Protein AF-A0A7W0XYF0-F1 (afdb_monomer)

Foldseek 3Di:
DWDFQDPFPQFPTKTWDFDDDPVQTEIEIETEGPLADDPVVRVVVCCVRVQVVQPVVVDPDRHHYDYHYDHPPHRPPPPD

Sequence (80 aa):
MARDVLDVRGVGRSAAHIDGPPEDRRLRIAVVLDGREPVGRVHRDILATAVAHARTAMGERPLPIRVELDVPAEPRRDLR

Secondary structure (DSSP, 8-state):
--B-----TTEEEEEEEEES-GGG-EEEEEEEE-SSS-HHHHHHHHHHHHHHHHHHHHTTS---EEEEEE--SS------

Radius of gyration: 13.85 Å; Cα contacts (8 Å, |Δi|>4): 123; chains: 1; bounding box: 27×32×38 Å

Mean predicted aligned error: 7.37 Å

Structure (mmCIF, N/CA/C/O backbone):
data_AF-A0A7W0XYF0-F1
#
_entry.id   AF-A0A7W0XYF0-F1
#
loop_
_atom_site.group_PDB
_atom_site.id
_atom_site.type_symbol
_atom_site.label_atom_id
_atom_site.label_alt_id
_atom_site.label_comp_id
_atom_site.label_asym_id
_atom_site.label_entity_id
_atom_site.label_seq_id
_atom_site.pdbx_PDB_ins_code
_atom_site.Cartn_x
_atom_site.Cartn_y
_atom_site.Cartn_z
_atom_site.occupancy
_atom_site.B_iso_or_equiv
_atom_site.auth_seq_id
_atom_site.auth_comp_id
_atom_site.auth_asym_id
_atom_site.auth_atom_id
_atom_site.pdbx_PDB_model_num
ATOM 1 N N . MET A 1 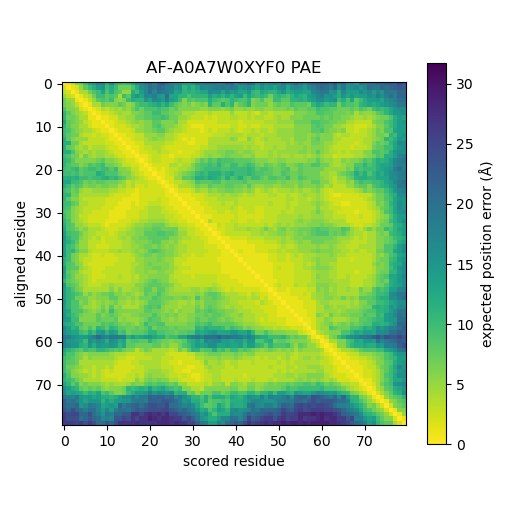1 ? 10.630 5.709 12.439 1.00 44.41 1 MET A N 1
ATOM 2 C CA . MET A 1 1 ? 11.273 4.449 12.000 1.00 44.41 1 MET A CA 1
ATOM 3 C C . MET A 1 1 ? 10.388 3.805 10.946 1.00 44.41 1 MET A C 1
ATOM 5 O O . MET A 1 1 ? 9.210 3.636 11.224 1.00 44.41 1 MET A O 1
ATOM 9 N N . ALA A 1 2 ? 10.919 3.502 9.759 1.00 49.12 2 ALA A N 1
ATOM 10 C CA . ALA A 1 2 ? 10.228 2.682 8.761 1.00 49.12 2 ALA A CA 1
ATOM 11 C C . ALA A 1 2 ? 10.351 1.206 9.164 1.00 49.12 2 ALA A C 1
ATOM 13 O O . ALA A 1 2 ? 11.435 0.781 9.565 1.00 49.12 2 ALA A O 1
ATOM 14 N N . ARG A 1 3 ? 9.266 0.437 9.082 1.00 56.00 3 ARG A N 1
ATOM 15 C CA . ARG A 1 3 ? 9.304 -1.028 9.183 1.00 56.00 3 ARG A CA 1
ATOM 16 C C . ARG A 1 3 ? 8.937 -1.608 7.825 1.00 56.00 3 ARG A C 1
ATOM 18 O O . ARG A 1 3 ? 8.016 -1.091 7.193 1.00 56.00 3 ARG A O 1
ATOM 25 N N . ASP A 1 4 ? 9.652 -2.647 7.411 1.00 62.72 4 ASP A N 1
ATOM 26 C CA . ASP A 1 4 ? 9.216 -3.489 6.300 1.00 62.72 4 ASP A CA 1
ATOM 27 C C . ASP A 1 4 ? 7.992 -4.282 6.768 1.00 62.72 4 ASP A C 1
ATOM 29 O O . ASP A 1 4 ? 7.990 -4.820 7.878 1.00 62.72 4 ASP A O 1
ATOM 33 N N . VAL A 1 5 ? 6.914 -4.243 5.992 1.00 68.06 5 VAL A N 1
ATOM 34 C CA . VAL A 1 5 ? 5.576 -4.652 6.451 1.00 68.06 5 VAL A CA 1
ATOM 35 C C . VAL A 1 5 ? 4.835 -5.554 5.468 1.00 68.06 5 VAL A C 1
ATOM 37 O O . VAL A 1 5 ? 3.774 -6.061 5.826 1.00 68.06 5 VAL A O 1
ATOM 40 N N . LEU A 1 6 ? 5.351 -5.761 4.252 1.00 76.00 6 LEU A N 1
ATOM 41 C CA . LEU A 1 6 ? 4.690 -6.565 3.223 1.00 76.00 6 LEU A CA 1
ATOM 42 C C . LEU A 1 6 ? 5.598 -7.679 2.714 1.00 76.00 6 LEU A C 1
ATOM 44 O O . LEU A 1 6 ? 6.630 -7.414 2.109 1.00 76.00 6 LEU A O 1
ATOM 48 N N . ASP A 1 7 ? 5.135 -8.915 2.878 1.00 79.88 7 ASP A N 1
ATOM 49 C CA . ASP A 1 7 ? 5.712 -10.106 2.255 1.00 79.88 7 ASP A CA 1
ATOM 50 C C . ASP A 1 7 ? 4.830 -10.531 1.068 1.00 79.88 7 ASP A C 1
ATOM 52 O O . ASP A 1 7 ? 4.028 -11.461 1.142 1.00 79.88 7 ASP A O 1
ATOM 56 N N . VAL A 1 8 ? 4.883 -9.743 -0.013 1.00 82.06 8 VAL A N 1
ATOM 57 C CA . VAL A 1 8 ? 4.093 -9.955 -1.237 1.00 82.06 8 VAL A CA 1
ATOM 58 C C . VAL A 1 8 ? 5.039 -10.113 -2.423 1.00 82.06 8 VAL A C 1
ATOM 60 O O . VAL A 1 8 ? 5.917 -9.283 -2.654 1.00 82.06 8 VAL A O 1
ATOM 63 N N . ARG A 1 9 ? 4.839 -11.159 -3.230 1.00 83.50 9 ARG A N 1
ATOM 64 C CA . ARG A 1 9 ? 5.629 -11.390 -4.447 1.00 83.50 9 ARG A CA 1
ATOM 65 C C . ARG A 1 9 ? 5.513 -10.195 -5.405 1.00 83.50 9 ARG A C 1
ATOM 67 O O . ARG A 1 9 ? 4.407 -9.768 -5.726 1.00 83.50 9 ARG A O 1
ATOM 74 N N . GLY A 1 10 ? 6.648 -9.690 -5.886 1.00 83.50 10 GLY A N 1
ATOM 75 C CA . GLY A 1 10 ? 6.716 -8.493 -6.732 1.00 83.50 10 GLY A CA 1
ATOM 76 C C . GLY A 1 10 ? 6.989 -7.193 -5.963 1.00 83.50 10 GLY A C 1
ATOM 77 O O . GLY A 1 10 ? 7.170 -6.141 -6.580 1.00 83.50 10 GLY A O 1
ATOM 78 N N . VAL A 1 11 ? 7.035 -7.248 -4.627 1.00 85.62 11 VAL A N 1
ATOM 79 C CA . VAL A 1 11 ? 7.489 -6.148 -3.766 1.00 85.62 11 VAL A CA 1
ATOM 80 C C . VAL A 1 11 ? 8.985 -6.295 -3.508 1.00 85.62 11 VAL A C 1
ATOM 82 O O . VAL A 1 11 ? 9.438 -7.319 -3.010 1.00 85.62 11 VAL A O 1
ATOM 85 N N . GLY A 1 12 ? 9.755 -5.258 -3.837 1.00 84.94 12 GLY A N 1
ATOM 86 C CA . GLY A 1 12 ? 11.182 -5.194 -3.519 1.00 84.94 12 GLY A CA 1
ATOM 87 C C . GLY A 1 12 ? 11.462 -4.545 -2.162 1.00 84.94 12 GLY A C 1
ATOM 88 O O . GLY A 1 12 ? 12.370 -4.963 -1.449 1.00 84.94 12 GLY A O 1
ATOM 89 N N . ARG A 1 13 ? 10.695 -3.509 -1.801 1.00 85.12 13 ARG A N 1
ATOM 90 C CA . ARG A 1 13 ? 10.777 -2.840 -0.495 1.00 85.12 13 ARG A CA 1
ATOM 91 C C . ARG A 1 13 ? 9.417 -2.279 -0.109 1.00 85.12 13 ARG A C 1
ATOM 93 O O . ARG A 1 13 ? 8.719 -1.731 -0.961 1.00 85.12 13 ARG A O 1
ATOM 100 N N . SER A 1 14 ? 9.086 -2.324 1.177 1.00 87.25 14 SER A N 1
ATOM 101 C CA . SER A 1 14 ? 7.924 -1.621 1.714 1.00 87.25 14 SER A CA 1
ATOM 102 C C . SER A 1 14 ? 8.270 -0.793 2.952 1.00 87.25 14 SER A C 1
ATOM 104 O O . SER A 1 14 ? 9.258 -1.047 3.642 1.00 87.25 14 SER A O 1
ATOM 106 N N . ALA A 1 15 ? 7.473 0.240 3.212 1.00 85.56 15 ALA A N 1
ATOM 107 C CA . ALA A 1 15 ? 7.568 1.056 4.413 1.00 85.56 15 ALA A CA 1
ATOM 108 C C . ALA A 1 15 ? 6.183 1.566 4.823 1.00 85.56 15 ALA A C 1
ATOM 110 O O . ALA A 1 15 ? 5.412 2.018 3.976 1.00 85.56 15 ALA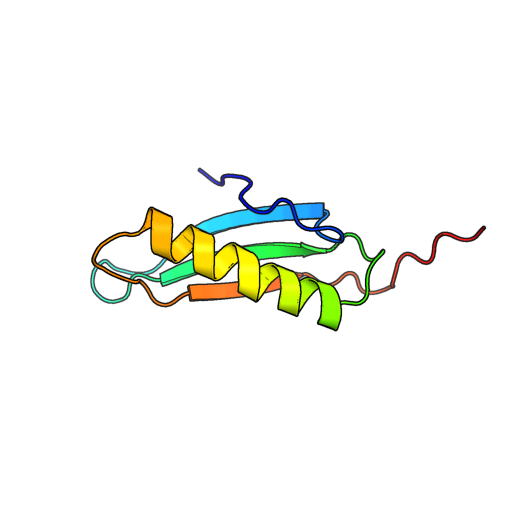 A O 1
ATOM 111 N N . ALA A 1 16 ? 5.883 1.535 6.123 1.00 84.44 16 ALA A N 1
ATOM 112 C CA . ALA A 1 16 ? 4.659 2.104 6.686 1.00 84.44 16 ALA A CA 1
ATOM 113 C C . ALA A 1 16 ? 4.945 3.247 7.668 1.00 84.44 16 ALA A C 1
ATOM 115 O O . ALA A 1 16 ? 5.832 3.144 8.521 1.00 84.44 16 ALA A O 1
ATOM 116 N N . HIS A 1 17 ? 4.148 4.311 7.564 1.00 85.62 17 HIS A N 1
ATOM 117 C CA . HIS A 1 17 ? 4.245 5.525 8.371 1.00 85.62 17 HIS A CA 1
ATOM 118 C C . HIS A 1 17 ? 2.858 6.075 8.704 1.00 85.62 17 HIS A C 1
ATOM 120 O O . HIS A 1 17 ? 1.923 5.939 7.918 1.00 85.62 17 HIS A O 1
ATOM 126 N N . ILE A 1 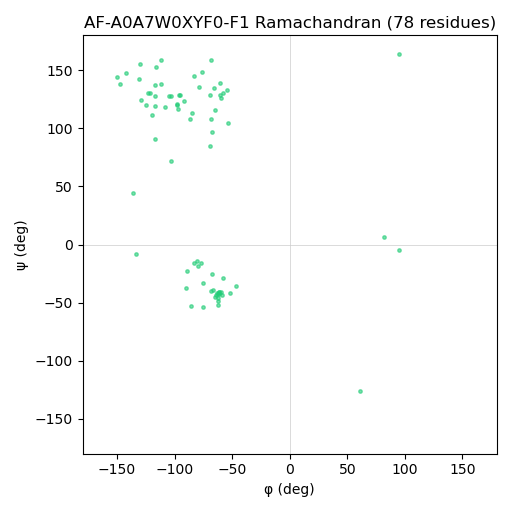18 ? 2.724 6.700 9.873 1.00 85.38 18 ILE A N 1
ATOM 127 C CA . ILE A 1 18 ? 1.542 7.499 10.204 1.00 85.38 18 ILE A CA 1
ATOM 128 C C . ILE A 1 18 ? 1.894 8.949 9.900 1.00 85.38 18 ILE A C 1
ATOM 130 O O . ILE A 1 18 ? 2.784 9.506 10.543 1.00 85.38 18 ILE A O 1
ATOM 134 N N . ASP A 1 19 ? 1.176 9.532 8.949 1.00 84.31 19 ASP A N 1
ATOM 135 C CA . ASP A 1 19 ? 1.356 10.912 8.511 1.00 84.31 19 ASP A CA 1
ATOM 136 C C . ASP A 1 19 ? 0.134 11.752 8.910 1.00 84.31 19 ASP A C 1
ATOM 138 O O . ASP A 1 19 ? -0.963 11.227 9.118 1.00 84.31 19 ASP A O 1
ATOM 142 N N . GLY A 1 20 ? 0.322 13.070 8.979 1.00 82.62 20 GLY A N 1
ATOM 143 C CA . GLY A 1 20 ? -0.740 14.035 9.270 1.00 82.62 20 GLY A CA 1
ATOM 144 C C . GL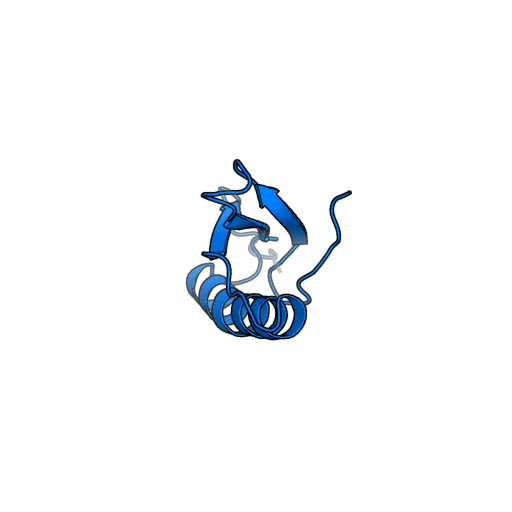Y A 1 20 ? -0.858 14.433 10.749 1.00 82.62 20 GLY A C 1
ATOM 145 O O . GLY A 1 20 ? -0.282 13.788 11.635 1.00 82.62 20 GLY A O 1
ATOM 146 N N . PRO A 1 21 ? -1.579 15.535 11.029 1.00 81.25 21 PRO A N 1
ATOM 147 C CA . PRO A 1 21 ? -1.843 15.990 12.390 1.00 81.25 21 PRO A CA 1
ATOM 148 C C . PRO A 1 21 ? -2.789 15.013 13.118 1.00 81.25 21 PRO A C 1
ATOM 150 O O . PRO A 1 21 ? -3.483 14.243 12.455 1.00 81.25 21 PRO A O 1
ATOM 153 N N . PRO A 1 22 ? -2.826 14.995 14.467 1.00 80.19 22 PRO A N 1
ATOM 154 C CA . PRO A 1 22 ? -3.635 14.060 15.265 1.00 80.19 22 PRO A CA 1
ATOM 155 C C . PRO A 1 22 ? -5.095 13.878 14.816 1.00 80.19 22 PRO A C 1
ATOM 157 O O . PRO A 1 22 ? -5.617 12.767 14.897 1.00 80.19 22 PRO A O 1
ATOM 160 N N . GLU A 1 23 ? -5.721 14.943 14.328 1.00 81.25 23 GLU A N 1
ATOM 161 C CA . GLU A 1 23 ? -7.102 15.016 13.849 1.00 81.25 23 GLU A CA 1
ATOM 162 C C . GLU A 1 23 ? -7.332 14.475 12.421 1.00 81.25 23 GLU A C 1
ATOM 164 O O . GLU A 1 23 ? -8.464 14.133 12.090 1.00 81.25 23 GLU A O 1
ATOM 169 N N . ASP A 1 24 ? -6.285 14.339 11.598 1.00 83.62 24 ASP A N 1
ATOM 170 C CA . ASP A 1 24 ? -6.336 13.784 10.228 1.00 83.62 24 ASP A CA 1
ATOM 171 C C . ASP A 1 24 ? -5.166 12.815 9.995 1.00 83.62 24 ASP A C 1
ATOM 173 O O . ASP A 1 24 ? -4.454 12.860 8.987 1.00 83.62 24 ASP A O 1
ATOM 177 N N . ARG A 1 25 ? -4.916 11.944 10.979 1.00 82.25 25 ARG A N 1
ATOM 178 C CA . ARG A 1 25 ? -3.881 10.914 10.855 1.00 82.25 25 ARG A CA 1
ATOM 179 C C . ARG A 1 25 ? -4.260 9.911 9.778 1.00 82.25 25 ARG A C 1
ATOM 181 O O . ARG A 1 25 ? -5.374 9.391 9.758 1.00 82.25 25 ARG A O 1
ATOM 188 N N . ARG A 1 26 ? -3.293 9.568 8.932 1.00 86.88 26 ARG A N 1
ATOM 189 C CA . ARG A 1 26 ? -3.444 8.571 7.868 1.00 86.88 26 ARG A CA 1
ATOM 190 C C . ARG A 1 26 ? -2.296 7.584 7.917 1.00 86.88 26 ARG A C 1
ATOM 192 O O . ARG A 1 26 ? -1.153 7.963 8.165 1.00 86.88 26 ARG A O 1
ATOM 199 N N . LEU 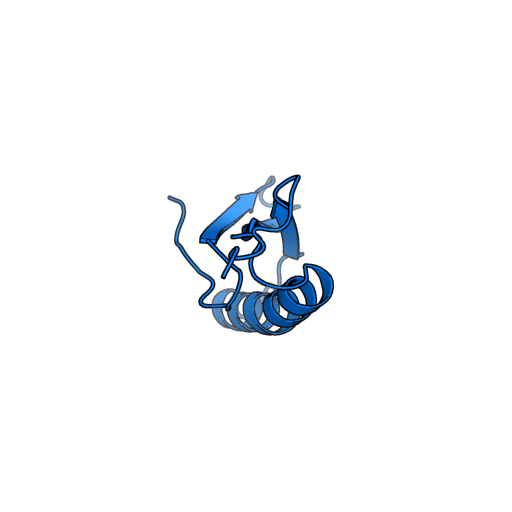A 1 27 ? -2.593 6.318 7.649 1.00 85.19 27 LEU A N 1
ATOM 200 C CA . LEU A 1 27 ? -1.560 5.312 7.452 1.00 85.19 27 LEU A CA 1
ATOM 201 C C . LEU A 1 27 ? -1.101 5.367 5.993 1.00 85.19 27 LEU A C 1
ATOM 203 O O . LEU A 1 27 ? -1.864 5.028 5.086 1.00 85.19 27 LEU A O 1
ATOM 207 N N . ARG A 1 28 ? 0.144 5.781 5.767 1.00 87.12 28 ARG A N 1
ATOM 208 C CA . ARG A 1 28 ? 0.796 5.737 4.460 1.00 87.12 28 ARG A CA 1
ATOM 209 C C . ARG A 1 28 ? 1.641 4.478 4.352 1.00 87.12 28 ARG A C 1
ATOM 211 O O . ARG A 1 28 ? 2.475 4.211 5.216 1.00 87.12 28 ARG A O 1
ATOM 218 N N . ILE A 1 29 ? 1.443 3.733 3.272 1.00 86.31 29 ILE A N 1
ATOM 219 C CA . ILE A 1 29 ? 2.238 2.555 2.929 1.00 86.31 29 ILE A CA 1
ATOM 220 C C . ILE A 1 29 ? 2.890 2.821 1.577 1.00 86.31 29 ILE A C 1
ATOM 222 O O . ILE A 1 29 ? 2.199 2.916 0.563 1.00 86.31 29 ILE A O 1
ATOM 226 N N . ALA A 1 30 ? 4.209 2.975 1.578 1.00 88.19 30 ALA A N 1
ATOM 227 C CA . ALA A 1 30 ? 5.011 3.136 0.375 1.00 88.19 30 ALA A CA 1
ATOM 228 C C . ALA A 1 30 ? 5.571 1.774 -0.037 1.00 88.19 30 ALA A C 1
ATOM 230 O O . ALA A 1 30 ? 6.165 1.072 0.785 1.00 88.19 30 ALA A O 1
ATOM 231 N N . VAL A 1 31 ? 5.383 1.401 -1.301 1.00 88.81 31 VAL A N 1
ATOM 232 C CA . VAL A 1 31 ? 5.828 0.114 -1.835 1.00 88.81 31 VAL A CA 1
ATOM 233 C C . VAL A 1 31 ? 6.615 0.333 -3.115 1.00 88.81 31 VAL A C 1
ATOM 235 O O . VAL A 1 31 ? 6.109 0.921 -4.064 1.00 88.81 31 VAL A O 1
ATOM 238 N N . VAL A 1 32 ? 7.841 -0.178 -3.146 1.00 89.50 32 VAL A N 1
ATOM 239 C CA . VAL A 1 32 ? 8.687 -0.216 -4.339 1.00 89.50 32 VAL A CA 1
ATOM 240 C C . VAL A 1 32 ? 8.559 -1.594 -4.968 1.00 89.50 32 VAL A C 1
ATOM 242 O O . VAL A 1 32 ? 8.851 -2.606 -4.320 1.00 89.50 32 VAL A O 1
ATOM 245 N N . LEU A 1 33 ? 8.117 -1.637 -6.223 1.00 88.69 33 LEU A N 1
ATOM 246 C CA . LEU A 1 33 ? 7.949 -2.885 -6.963 1.00 88.69 33 LEU A CA 1
ATOM 247 C C . LEU A 1 33 ? 9.275 -3.341 -7.585 1.00 88.69 33 LEU A C 1
ATOM 249 O O . LEU A 1 33 ? 10.079 -2.528 -8.035 1.00 88.69 33 LEU A O 1
ATOM 253 N N . ASP A 1 34 ? 9.502 -4.653 -7.647 1.00 86.62 34 ASP A N 1
ATOM 254 C CA . ASP A 1 34 ? 10.722 -5.225 -8.241 1.00 86.62 34 ASP A CA 1
ATOM 255 C C . ASP A 1 34 ? 10.685 -5.295 -9.785 1.00 86.62 34 ASP A C 1
ATOM 257 O O . ASP A 1 34 ? 11.725 -5.472 -10.431 1.00 86.62 34 ASP A O 1
ATOM 261 N N . GLY A 1 35 ? 9.493 -5.117 -10.367 1.00 84.69 35 GLY A N 1
ATOM 262 C CA . GLY A 1 35 ? 9.226 -5.141 -11.805 1.00 84.69 35 GLY A CA 1
ATOM 263 C C . GLY A 1 35 ? 9.065 -6.538 -12.416 1.00 84.69 35 GLY A C 1
ATOM 264 O O . GLY A 1 35 ? 8.974 -6.632 -13.639 1.00 84.69 35 GLY A O 1
ATOM 265 N N . ARG A 1 36 ? 9.041 -7.607 -11.608 1.00 86.06 36 ARG A N 1
ATOM 266 C CA . ARG A 1 36 ? 8.952 -9.009 -12.066 1.00 86.06 36 ARG A CA 1
ATOM 267 C C . ARG A 1 36 ? 7.521 -9.511 -12.228 1.00 86.06 36 ARG A C 1
ATOM 269 O O . ARG A 1 36 ? 7.276 -10.457 -12.970 1.00 86.06 36 ARG A O 1
ATOM 276 N N . GLU A 1 37 ? 6.576 -8.882 -11.537 1.00 85.50 37 GLU A N 1
ATOM 277 C CA . GLU A 1 37 ? 5.158 -9.237 -11.566 1.00 85.50 37 GLU A CA 1
ATOM 278 C C . GLU A 1 37 ? 4.307 -8.095 -12.153 1.00 85.50 37 GLU A C 1
ATOM 280 O O . GLU A 1 37 ? 4.666 -6.920 -12.030 1.00 85.50 37 GLU A O 1
ATOM 285 N N . PRO A 1 38 ? 3.145 -8.396 -12.766 1.00 84.62 38 PRO A N 1
ATOM 286 C CA . PRO A 1 38 ? 2.240 -7.365 -13.262 1.00 84.62 38 PRO A CA 1
ATOM 287 C C . PRO A 1 38 ? 1.738 -6.454 -12.134 1.00 84.62 38 PRO A C 1
ATOM 289 O O . PRO A 1 38 ? 1.155 -6.934 -11.161 1.00 84.62 38 PRO A O 1
ATOM 292 N N . VAL A 1 39 ? 1.854 -5.134 -12.309 1.00 84.38 39 VAL A N 1
ATOM 293 C CA . VAL A 1 39 ? 1.444 -4.122 -11.310 1.00 84.38 39 VAL A CA 1
ATOM 294 C C . VAL A 1 39 ? 0.010 -4.338 -10.820 1.00 84.38 39 VAL A C 1
ATOM 296 O O . VAL A 1 39 ? -0.248 -4.274 -9.625 1.00 84.38 39 VAL A O 1
ATOM 299 N N . GLY A 1 40 ? -0.930 -4.662 -11.716 1.00 86.00 40 GLY A N 1
ATOM 300 C CA . GLY A 1 40 ? -2.331 -4.894 -11.342 1.00 86.00 40 GLY A CA 1
ATOM 301 C C . GLY A 1 40 ? -2.566 -6.143 -10.479 1.00 86.00 40 GLY A C 1
ATOM 302 O O . GLY A 1 40 ? -3.548 -6.199 -9.736 1.00 86.00 40 GLY A O 1
ATOM 303 N N . ARG A 1 41 ? -1.681 -7.147 -10.557 1.00 86.38 41 ARG A N 1
ATOM 304 C CA . ARG A 1 41 ? -1.692 -8.308 -9.653 1.00 86.38 41 ARG A CA 1
ATOM 305 C C . ARG A 1 41 ? -1.140 -7.898 -8.292 1.00 86.38 41 ARG A C 1
ATOM 307 O O . ARG A 1 41 ? -1.843 -8.033 -7.298 1.00 86.38 41 ARG A O 1
ATOM 314 N N . VAL A 1 42 ? 0.059 -7.315 -8.280 1.00 87.12 42 VAL A N 1
ATOM 315 C CA . VAL A 1 42 ? 0.741 -6.908 -7.045 1.00 87.12 42 VAL A CA 1
ATOM 316 C C . VAL A 1 42 ? -0.095 -5.892 -6.262 1.00 87.12 42 VAL A C 1
ATOM 318 O O . VAL A 1 42 ? -0.254 -6.030 -5.058 1.00 87.12 42 VAL A O 1
ATOM 321 N N . HIS A 1 43 ? -0.734 -4.930 -6.935 1.00 85.69 43 HIS A N 1
ATOM 322 C CA . HIS A 1 43 ? -1.642 -3.969 -6.305 1.00 85.69 43 HIS A CA 1
ATOM 323 C C . HIS A 1 43 ? -2.828 -4.643 -5.598 1.00 85.69 43 HIS A C 1
ATOM 325 O O . HIS A 1 43 ? -3.160 -4.266 -4.476 1.00 85.69 43 HIS A O 1
ATOM 331 N N . ARG A 1 44 ? -3.454 -5.657 -6.215 1.00 88.06 44 ARG A N 1
ATOM 332 C CA . ARG A 1 44 ? -4.547 -6.410 -5.575 1.00 88.06 44 ARG A CA 1
ATOM 333 C C . ARG A 1 44 ? -4.061 -7.178 -4.351 1.00 88.06 44 ARG A C 1
ATOM 335 O O . ARG A 1 44 ? -4.714 -7.111 -3.312 1.00 88.06 44 ARG A O 1
ATOM 342 N N . ASP A 1 45 ? -2.921 -7.850 -4.466 1.00 87.62 45 ASP A N 1
ATOM 343 C CA . ASP A 1 45 ? -2.353 -8.649 -3.377 1.00 87.62 45 ASP A CA 1
ATOM 344 C C . ASP A 1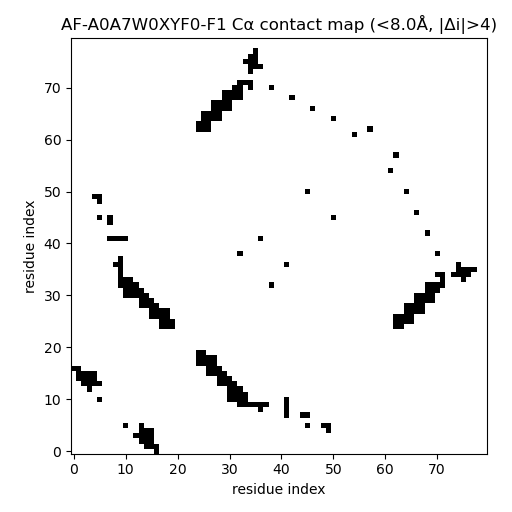 45 ? -1.912 -7.752 -2.204 1.00 87.62 45 ASP A C 1
ATOM 346 O O . ASP A 1 45 ? -2.180 -8.066 -1.040 1.00 87.62 45 ASP A O 1
ATOM 350 N N . ILE A 1 46 ? -1.337 -6.577 -2.498 1.00 85.44 46 ILE A N 1
ATOM 351 C CA . ILE A 1 46 ? -1.020 -5.544 -1.503 1.00 85.44 46 ILE A CA 1
ATOM 352 C C . ILE A 1 46 ? -2.293 -5.046 -0.829 1.00 85.44 46 ILE A C 1
ATOM 354 O O . ILE A 1 46 ? -2.329 -4.989 0.392 1.00 85.44 46 ILE A O 1
ATOM 358 N N . LEU A 1 47 ? -3.346 -4.694 -1.571 1.00 84.81 47 LEU A N 1
ATOM 359 C CA . LEU A 1 47 ? -4.584 -4.214 -0.952 1.00 84.81 47 LEU A CA 1
ATOM 360 C C . LEU A 1 47 ? -5.222 -5.275 -0.050 1.00 84.81 47 LEU A C 1
ATOM 362 O O . LEU A 1 47 ? -5.664 -4.938 1.046 1.00 84.81 47 LEU A O 1
ATOM 366 N N . ALA A 1 48 ? -5.230 -6.543 -0.463 1.00 84.12 48 ALA A N 1
ATOM 367 C CA . ALA A 1 48 ? -5.748 -7.635 0.357 1.00 84.12 48 ALA A CA 1
ATOM 368 C C . ALA A 1 48 ? -4.939 -7.820 1.656 1.00 84.12 48 ALA A C 1
ATOM 370 O O . ALA A 1 48 ? -5.520 -7.998 2.725 1.00 84.12 48 ALA A O 1
ATOM 371 N N . THR A 1 49 ? -3.610 -7.721 1.573 1.00 81.62 49 THR A N 1
ATOM 372 C CA . THR A 1 49 ? -2.686 -8.018 2.681 1.00 81.62 49 THR A CA 1
ATOM 373 C C . THR A 1 49 ? -2.476 -6.810 3.598 1.00 81.62 49 THR A C 1
ATOM 375 O O . THR A 1 49 ? -2.688 -6.880 4.808 1.00 81.62 49 THR A O 1
ATOM 378 N N . ALA A 1 50 ? -2.116 -5.663 3.025 1.00 78.00 50 ALA A N 1
ATOM 379 C CA . ALA A 1 50 ? -1.794 -4.437 3.743 1.00 78.00 50 ALA A CA 1
ATOM 380 C C . ALA A 1 50 ? -2.998 -3.887 4.508 1.00 78.00 50 ALA A C 1
ATOM 382 O O . ALA A 1 50 ? -2.861 -3.502 5.666 1.00 78.00 50 ALA A O 1
ATOM 383 N N . VAL A 1 51 ? -4.189 -3.874 3.894 1.00 75.19 51 VAL A N 1
ATOM 384 C CA . VAL A 1 51 ? -5.404 -3.378 4.559 1.00 75.19 51 VAL A CA 1
ATOM 385 C C . VAL A 1 51 ? -5.812 -4.309 5.695 1.00 75.19 51 VAL A C 1
ATOM 387 O O . VAL A 1 51 ? -6.192 -3.823 6.760 1.00 75.19 51 VAL A O 1
ATOM 390 N N . ALA A 1 52 ? -5.707 -5.627 5.505 1.00 77.75 52 ALA A N 1
ATOM 391 C CA . ALA A 1 52 ? -6.004 -6.596 6.555 1.00 77.75 52 ALA A CA 1
ATOM 392 C C . ALA A 1 52 ? -5.050 -6.430 7.747 1.00 77.75 52 ALA A C 1
ATOM 394 O O . ALA A 1 52 ? -5.512 -6.216 8.867 1.00 77.75 52 ALA A O 1
ATOM 395 N N . HIS A 1 53 ? -3.735 -6.417 7.509 1.00 76.12 53 HIS A N 1
ATOM 396 C CA . HIS A 1 53 ? -2.745 -6.229 8.573 1.00 76.12 53 HIS A CA 1
ATOM 397 C C . HIS A 1 53 ? -2.869 -4.876 9.266 1.00 76.12 53 HIS A C 1
ATOM 399 O O . HIS A 1 53 ? -2.818 -4.811 10.492 1.00 76.12 53 HIS A O 1
ATOM 405 N N . ALA A 1 54 ? -3.072 -3.800 8.506 1.00 74.50 54 AL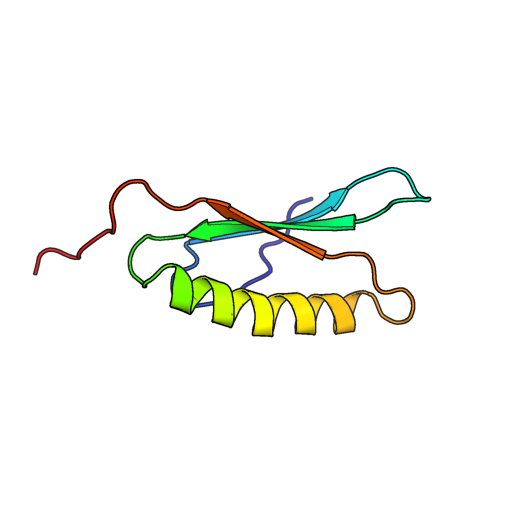A A N 1
ATOM 406 C CA . ALA A 1 54 ? -3.258 -2.468 9.062 1.00 74.50 54 ALA A CA 1
ATOM 407 C C . ALA A 1 54 ? -4.495 -2.401 9.965 1.00 74.50 54 ALA A C 1
ATOM 409 O O . ALA A 1 54 ? -4.426 -1.838 11.053 1.00 74.50 54 ALA A O 1
ATOM 410 N N . ARG A 1 55 ? -5.615 -3.013 9.559 1.00 76.19 55 ARG A N 1
ATOM 411 C CA . ARG A 1 55 ? -6.823 -3.098 10.394 1.00 76.19 55 ARG A CA 1
ATOM 412 C C . ARG A 1 55 ? -6.569 -3.881 11.678 1.00 76.19 55 ARG A C 1
ATOM 414 O O . ARG A 1 55 ? -6.922 -3.399 12.748 1.00 76.19 55 ARG A O 1
ATOM 421 N N . THR A 1 56 ? -5.915 -5.038 11.589 1.00 76.44 56 THR A N 1
ATOM 422 C CA . THR A 1 56 ? -5.556 -5.835 12.770 1.00 76.44 56 THR A CA 1
ATOM 423 C C . THR A 1 56 ? -4.622 -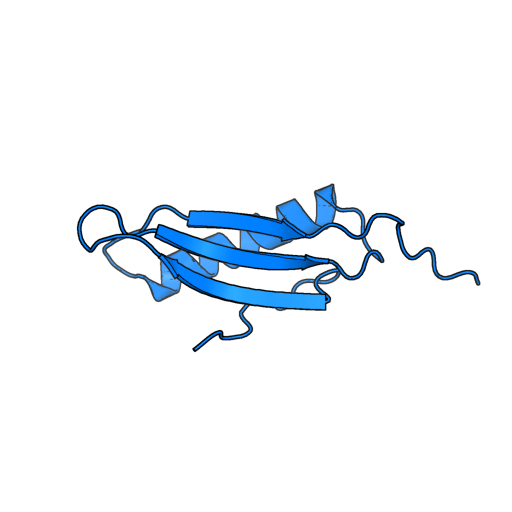5.071 13.712 1.00 76.44 56 THR A C 1
ATOM 425 O O . THR A 1 56 ? -4.807 -5.122 14.923 1.00 76.44 56 THR A O 1
ATOM 428 N N . ALA A 1 57 ? -3.646 -4.335 13.176 1.00 73.94 57 ALA A N 1
ATOM 429 C CA . ALA A 1 57 ? -2.669 -3.595 13.970 1.00 73.94 57 ALA A CA 1
ATOM 430 C C . ALA A 1 57 ? -3.235 -2.311 14.606 1.00 73.94 57 ALA A C 1
ATOM 432 O O . ALA A 1 57 ? -2.801 -1.934 15.692 1.00 73.94 57 ALA A O 1
ATOM 433 N N . MET A 1 58 ? -4.175 -1.626 13.943 1.00 73.38 58 MET A N 1
ATOM 434 C CA . MET A 1 58 ? -4.752 -0.363 14.429 1.00 73.38 58 MET A CA 1
ATOM 435 C C . MET A 1 58 ? -5.889 -0.550 15.445 1.00 73.38 58 MET A C 1
ATOM 437 O O . MET A 1 58 ? -6.229 0.400 16.150 1.00 73.38 58 MET A O 1
ATOM 441 N N . GLY A 1 59 ? -6.469 -1.749 15.548 1.00 74.50 59 GLY A N 1
ATOM 442 C CA . GLY A 1 59 ? -7.541 -2.032 16.502 1.00 74.50 59 GLY A CA 1
ATOM 443 C C . GLY A 1 59 ? -8.787 -1.167 16.266 1.00 74.50 59 GLY A C 1
ATOM 444 O O . GLY A 1 59 ? -9.338 -1.147 15.168 1.00 74.50 59 GLY A O 1
ATOM 445 N N . GLU A 1 60 ? -9.248 -0.462 17.305 1.00 61.28 60 GLU A N 1
ATOM 446 C CA . GLU A 1 60 ? -10.579 0.171 17.356 1.00 61.28 60 GLU A CA 1
ATOM 447 C C . GLU A 1 60 ? -10.730 1.476 16.556 1.00 61.28 60 GLU A C 1
ATOM 449 O O . GLU A 1 60 ? -11.856 1.895 16.285 1.00 61.28 60 GLU A O 1
ATOM 454 N N . ARG A 1 61 ? -9.633 2.131 16.149 1.00 71.50 61 ARG A N 1
ATOM 455 C CA . ARG A 1 61 ? -9.699 3.349 15.319 1.00 71.50 61 ARG A CA 1
ATOM 456 C C . ARG A 1 61 ? -9.046 3.119 13.964 1.00 71.50 61 ARG A C 1
ATOM 458 O O . ARG A 1 61 ? -7.843 3.352 13.826 1.00 71.50 61 ARG A O 1
ATOM 465 N N . PRO A 1 62 ? -9.813 2.688 12.949 1.00 72.75 62 PRO A N 1
ATOM 466 C CA . PRO A 1 62 ? -9.273 2.558 11.608 1.00 72.75 62 PRO A CA 1
ATOM 467 C C . PRO A 1 62 ? -8.891 3.945 11.079 1.00 72.75 62 PRO A C 1
ATOM 469 O O . PRO A 1 62 ? -9.750 4.805 10.892 1.00 72.75 62 PRO A O 1
ATOM 472 N N . LEU A 1 63 ? -7.598 4.162 10.834 1.00 78.62 63 LEU A N 1
ATOM 473 C CA . LEU A 1 63 ? -7.135 5.333 10.093 1.00 78.62 63 LEU A CA 1
ATOM 474 C C . LEU A 1 63 ? -7.407 5.127 8.595 1.00 78.62 63 LEU A C 1
ATOM 476 O O . LEU A 1 63 ? -7.322 3.992 8.111 1.00 78.62 63 LEU A O 1
ATOM 480 N N . PRO A 1 64 ? -7.673 6.198 7.828 1.00 84.19 64 PRO A N 1
ATOM 481 C CA . PRO A 1 64 ? -7.627 6.133 6.375 1.00 84.19 64 PRO A CA 1
ATOM 482 C C . PRO A 1 64 ? -6.269 5.592 5.907 1.00 84.19 64 PRO A C 1
ATOM 484 O O . PRO A 1 64 ? -5.218 6.034 6.381 1.00 84.19 64 PRO A O 1
ATOM 487 N N . ILE A 1 65 ? -6.292 4.638 4.975 1.00 84.56 65 ILE A N 1
ATOM 488 C CA . ILE A 1 65 ? -5.088 3.995 4.438 1.00 84.56 65 ILE A CA 1
ATOM 489 C C . ILE A 1 65 ? -4.826 4.538 3.038 1.00 84.56 65 ILE A C 1
ATOM 491 O O . ILE A 1 65 ? -5.703 4.500 2.175 1.00 84.56 65 ILE A O 1
ATOM 495 N N . ARG A 1 66 ? -3.601 5.006 2.804 1.00 86.50 66 ARG A N 1
ATOM 496 C CA . ARG A 1 66 ? -3.103 5.403 1.487 1.00 86.50 66 ARG A CA 1
ATOM 497 C C . ARG A 1 66 ? -1.944 4.493 1.104 1.00 86.50 66 ARG A C 1
ATOM 499 O O . ARG A 1 66 ? -0.925 4.470 1.790 1.00 86.50 66 ARG A O 1
ATOM 506 N N . VAL A 1 67 ? -2.105 3.766 0.002 1.00 84.38 67 VAL A N 1
ATOM 507 C CA . VAL A 1 67 ? -1.051 2.928 -0.580 1.00 84.38 67 VAL A CA 1
ATOM 508 C C . VAL A 1 67 ? -0.475 3.649 -1.788 1.00 84.38 67 VAL A C 1
ATOM 510 O O . VAL A 1 67 ? -1.217 4.064 -2.676 1.00 84.38 67 VAL A O 1
ATOM 513 N N . GLU A 1 68 ? 0.842 3.799 -1.816 1.00 88.06 68 GLU A N 1
ATOM 514 C CA . GLU A 1 68 ? 1.571 4.373 -2.941 1.00 88.06 68 GLU A CA 1
ATOM 515 C C . GLU A 1 68 ? 2.515 3.332 -3.520 1.00 88.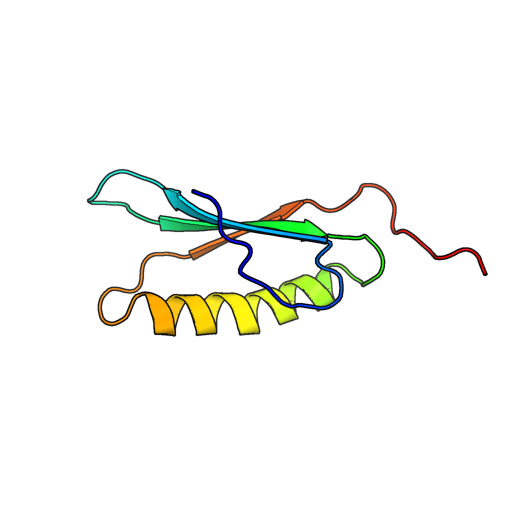06 68 GLU A C 1
ATOM 517 O O . GLU A 1 68 ? 3.298 2.719 -2.791 1.00 88.06 68 GLU A O 1
ATOM 522 N N . LEU A 1 69 ? 2.419 3.135 -4.832 1.00 85.88 69 LEU A N 1
ATOM 523 C CA . LEU A 1 69 ? 3.245 2.190 -5.566 1.00 85.88 69 LEU A CA 1
ATOM 524 C C . LEU A 1 69 ? 4.252 2.960 -6.413 1.00 85.88 69 LEU A C 1
ATOM 526 O O . LEU A 1 69 ? 3.860 3.705 -7.311 1.00 85.88 69 LEU A O 1
ATOM 530 N N . ASP A 1 70 ? 5.532 2.748 -6.137 1.00 88.81 70 ASP A N 1
ATOM 531 C CA . ASP A 1 70 ? 6.618 3.140 -7.024 1.00 88.81 70 ASP A CA 1
ATOM 532 C C . ASP A 1 70 ? 6.841 2.010 -8.037 1.00 88.81 70 ASP A C 1
ATOM 534 O O . ASP A 1 70 ? 7.270 0.900 -7.693 1.00 88.81 70 ASP A O 1
ATOM 538 N N . VAL A 1 71 ? 6.436 2.281 -9.278 1.00 81.12 71 VAL A N 1
ATOM 539 C CA . VAL A 1 71 ? 6.485 1.331 -10.388 1.00 81.12 71 VAL A CA 1
ATOM 540 C C . VAL A 1 71 ? 7.748 1.614 -11.201 1.00 81.12 71 VAL A C 1
ATOM 542 O O . VAL A 1 71 ? 7.866 2.708 -11.756 1.00 81.12 71 VAL A O 1
ATOM 545 N N . PRO A 1 72 ? 8.675 0.648 -11.335 1.00 75.75 72 PRO A N 1
ATOM 546 C CA . PRO A 1 72 ? 9.841 0.833 -12.186 1.00 75.75 72 PRO A CA 1
ATOM 547 C C . PRO A 1 72 ? 9.409 1.075 -13.639 1.00 75.75 72 PRO A C 1
ATOM 549 O O . PRO A 1 72 ? 8.494 0.421 -14.141 1.00 75.75 72 PRO A O 1
ATOM 552 N N . ALA A 1 73 ? 10.082 2.015 -14.311 1.00 71.88 73 ALA A N 1
ATOM 553 C CA . ALA A 1 73 ? 9.733 2.469 -15.661 1.00 71.88 73 ALA A CA 1
ATOM 554 C C . ALA A 1 73 ? 9.725 1.341 -16.710 1.00 71.88 73 ALA A C 1
ATOM 556 O O . ALA A 1 73 ? 8.962 1.396 -17.672 1.00 71.88 73 ALA A O 1
ATOM 557 N N . GLU A 1 74 ? 10.538 0.305 -16.504 1.00 67.06 74 GLU A N 1
ATOM 558 C CA . GLU A 1 74 ? 10.593 -0.874 -17.360 1.00 67.06 74 GLU A CA 1
ATOM 559 C C . GLU A 1 74 ? 10.321 -2.135 -16.528 1.00 67.06 74 GLU A C 1
ATOM 561 O O . GLU A 1 74 ? 10.953 -2.331 -15.481 1.00 67.06 74 GLU A O 1
ATOM 566 N N . PRO A 1 75 ? 9.408 -3.023 -16.970 1.00 60.25 75 PRO A N 1
ATOM 567 C CA . PRO A 1 75 ? 9.275 -4.338 -16.367 1.00 60.25 75 PRO A CA 1
ATOM 568 C C . PRO A 1 75 ? 10.608 -5.066 -16.513 1.00 60.25 75 PRO A C 1
ATOM 570 O O . PRO A 1 75 ? 11.111 -5.221 -17.630 1.00 60.25 75 PRO A O 1
ATOM 573 N N . ARG A 1 76 ? 11.162 -5.564 -15.405 1.00 61.81 76 ARG A N 1
ATOM 574 C CA . ARG A 1 76 ? 12.287 -6.497 -15.458 1.00 61.81 76 ARG A CA 1
ATOM 575 C C . ARG A 1 76 ? 11.767 -7.816 -16.015 1.00 61.81 76 ARG A C 1
ATOM 577 O O . ARG A 1 76 ? 11.393 -8.723 -15.278 1.00 61.81 76 ARG A O 1
ATOM 584 N N . ARG A 1 77 ? 11.716 -7.915 -17.342 1.00 58.50 77 ARG A N 1
ATOM 585 C CA . ARG A 1 77 ? 11.664 -9.206 -18.014 1.00 58.50 77 ARG A CA 1
ATOM 586 C C . ARG A 1 77 ? 13.022 -9.840 -17.780 1.00 58.50 77 ARG A C 1
ATOM 588 O O . ARG A 1 77 ? 14.010 -9.369 -18.334 1.00 58.50 77 ARG A O 1
ATOM 595 N N . ASP A 1 78 ? 13.068 -10.864 -16.933 1.00 57.22 78 ASP A N 1
ATOM 596 C CA . ASP A 1 78 ? 14.208 -11.774 -16.900 1.00 57.22 78 ASP A CA 1
ATOM 597 C C . ASP A 1 78 ? 14.403 -12.281 -18.337 1.00 57.22 78 ASP A C 1
ATOM 599 O O . ASP A 1 78 ? 13.596 -13.059 -18.854 1.00 57.22 78 ASP A O 1
ATOM 603 N N . LEU A 1 79 ? 15.421 -11.748 -19.012 1.00 43.34 79 LEU A N 1
ATOM 604 C CA . LEU A 1 79 ? 15.890 -12.244 -20.296 1.00 43.34 79 LEU A CA 1
ATOM 605 C C . LEU A 1 79 ? 16.496 -13.618 -20.007 1.00 43.34 79 LEU A C 1
ATOM 607 O O . LEU A 1 79 ? 17.611 -13.714 -19.495 1.00 43.34 79 LEU A O 1
ATOM 611 N N . ARG A 1 80 ? 15.691 -14.659 -20.222 1.00 41.44 80 ARG A N 1
ATOM 612 C CA . ARG A 1 80 ? 16.161 -16.041 -20.314 1.00 41.44 80 ARG A CA 1
ATOM 613 C C . ARG A 1 80 ? 16.902 -16.257 -21.621 1.00 41.44 80 ARG A C 1
ATOM 615 O O . ARG A 1 80 ? 16.451 -15.678 -22.636 1.00 41.44 80 ARG A O 1
#

Nearest PDB structures (foldseek):
  5ho5-assembly1_B  TM=5.872E-01  e=4.261E-02  Magnetospira sp. QH-2
  6g55-assembly1_A-2  TM=5.704E-01  e=7.181E-02  Magnetospirillum gryphiswaldense
  6gp6-assembly1_B  TM=5.513E-01  e=1.062E-01  Magnetospirillum gryphiswaldense MSR-1
  8b2l-assembly1_a1  TM=4.000E-01  e=5.084E-01  Nicotiana tabacum
  1ib8-assembly1_A  TM=4.182E-01  e=3.842E+00  Streptococcus pneumoniae

pLDDT: mean 78.44, std 11.26, range [41.44, 89.5]

Solvent-accessible surface area (backbone atoms only — not comparable to full-atom values): 4809 Å² total; per-residue (Å²): 129,76,44,77,80,71,98,48,83,40,57,67,47,42,32,47,48,82,43,69,57,92,92,62,44,28,40,39,36,45,33,36,42,60,25,71,50,60,64,76,56,40,52,51,55,45,54,62,48,53,52,52,52,48,46,66,73,49,56,92,60,76,57,58,75,47,79,45,78,48,70,55,95,58,69,50,69,81,83,121